Protein AF-A0A2V2RSX1-F1 (afdb_monomer_lite)

Structure (mmCIF, N/CA/C/O backbone):
data_AF-A0A2V2RSX1-F1
#
_entry.id   AF-A0A2V2RSX1-F1
#
loop_
_atom_site.group_PDB
_atom_site.id
_atom_site.type_symbol
_atom_site.label_atom_id
_atom_site.label_alt_id
_atom_site.label_comp_id
_atom_site.label_asym_id
_atom_site.label_entity_id
_atom_site.label_seq_id
_atom_site.pdbx_PDB_ins_code
_atom_site.Cartn_x
_atom_site.Cartn_y
_atom_site.Cartn_z
_atom_site.occupancy
_atom_site.B_iso_or_equiv
_atom_site.auth_seq_id
_atom_site.auth_comp_id
_atom_site.auth_asym_id
_atom_site.auth_atom_id
_atom_site.pdbx_PDB_model_num
ATOM 1 N N . MET A 1 1 ? 53.951 -13.373 -76.463 1.00 41.22 1 MET A N 1
ATOM 2 C CA . MET A 1 1 ? 54.857 -12.908 -75.389 1.00 41.22 1 MET A CA 1
ATOM 3 C C . MET A 1 1 ? 54.014 -12.102 -74.398 1.00 41.22 1 MET A C 1
ATOM 5 O O . MET A 1 1 ? 53.296 -11.233 -74.862 1.00 41.22 1 MET A O 1
ATOM 9 N N . LYS A 1 2 ? 54.014 -12.523 -73.118 1.00 48.16 2 LYS A N 1
ATOM 10 C CA . LYS A 1 2 ? 53.505 -11.932 -71.845 1.00 48.16 2 LYS A CA 1
ATOM 11 C C . LYS A 1 2 ? 52.847 -10.533 -71.882 1.00 48.16 2 LYS A C 1
ATOM 13 O O . LYS A 1 2 ? 53.402 -9.653 -72.515 1.00 48.16 2 LYS A O 1
ATOM 18 N N . THR A 1 3 ? 51.800 -10.159 -71.137 1.00 53.75 3 THR A N 1
ATOM 19 C CA . THR A 1 3 ? 50.821 -10.750 -70.185 1.00 53.75 3 THR A CA 1
ATOM 20 C C . THR A 1 3 ? 49.794 -9.631 -69.906 1.00 53.75 3 THR A C 1
ATOM 22 O O . THR A 1 3 ? 50.197 -8.467 -69.866 1.00 53.75 3 THR A O 1
ATOM 25 N N . PRO A 1 4 ? 48.508 -9.927 -69.649 1.00 60.44 4 PRO A N 1
ATOM 26 C CA . PRO A 1 4 ? 47.555 -8.933 -69.163 1.00 60.44 4 PRO A CA 1
ATOM 27 C C . PRO A 1 4 ? 47.725 -8.736 -67.646 1.00 60.44 4 PRO A C 1
ATOM 29 O O . PRO A 1 4 ? 47.435 -9.634 -66.863 1.00 60.44 4 PRO A O 1
ATOM 32 N N . THR A 1 5 ? 48.184 -7.563 -67.212 1.00 58.47 5 THR A N 1
ATOM 33 C CA . THR A 1 5 ? 48.229 -7.183 -65.785 1.00 58.47 5 THR A CA 1
ATOM 34 C C . THR A 1 5 ? 47.749 -5.749 -65.617 1.00 58.47 5 THR A C 1
ATOM 36 O O . THR A 1 5 ? 48.528 -4.831 -65.381 1.00 58.47 5 THR A O 1
ATOM 39 N N . GLN A 1 6 ? 46.438 -5.550 -65.744 1.00 56.94 6 GLN A N 1
ATOM 40 C CA . GLN A 1 6 ? 45.794 -4.310 -65.312 1.00 56.94 6 GLN A CA 1
ATOM 41 C C . GLN A 1 6 ? 44.458 -4.584 -64.608 1.00 56.94 6 GLN A C 1
ATOM 43 O O . GLN A 1 6 ? 43.450 -3.940 -64.853 1.00 56.94 6 GLN A O 1
ATOM 48 N N . THR A 1 7 ? 44.439 -5.567 -63.713 1.00 57.03 7 THR A N 1
ATOM 49 C CA . THR A 1 7 ? 43.233 -5.979 -62.971 1.00 57.03 7 THR A CA 1
ATOM 50 C C . THR A 1 7 ? 43.554 -6.257 -61.502 1.00 57.03 7 THR A C 1
ATOM 52 O O . THR A 1 7 ? 43.077 -7.216 -60.911 1.00 57.03 7 THR A O 1
ATOM 55 N N . TYR A 1 8 ? 44.407 -5.427 -60.898 1.00 56.12 8 TYR A N 1
ATOM 56 C CA . TYR A 1 8 ? 44.768 -5.539 -59.475 1.00 56.12 8 TYR A CA 1
ATOM 57 C C . TYR A 1 8 ? 44.201 -4.392 -58.621 1.00 56.12 8 TYR A C 1
ATOM 59 O O . TYR A 1 8 ? 43.938 -4.568 -57.437 1.00 56.12 8 TYR A O 1
ATOM 67 N N . LYS A 1 9 ? 43.945 -3.215 -59.212 1.00 54.59 9 LYS A N 1
ATOM 68 C CA . LYS A 1 9 ? 43.485 -2.036 -58.457 1.00 54.59 9 LYS A CA 1
ATOM 69 C C . LYS A 1 9 ? 41.960 -1.965 -58.260 1.00 54.59 9 LYS A C 1
ATOM 71 O O . LYS A 1 9 ? 41.525 -1.287 -57.339 1.00 54.59 9 LYS A O 1
ATOM 76 N N . SER A 1 10 ? 41.152 -2.657 -59.073 1.00 58.00 10 SER A N 1
ATOM 77 C CA . SER A 1 10 ? 39.677 -2.582 -59.004 1.00 58.00 10 SER A CA 1
ATOM 78 C C . SER A 1 10 ? 39.012 -3.691 -58.180 1.00 58.00 10 SER A C 1
ATOM 80 O O . SER A 1 10 ? 37.870 -3.532 -57.763 1.00 58.00 10 SER A O 1
ATOM 82 N N . THR A 1 11 ? 39.713 -4.789 -57.891 1.00 61.22 11 THR A N 1
ATOM 83 C CA . THR A 1 11 ? 39.154 -5.973 -57.206 1.00 61.22 11 THR A CA 1
ATOM 84 C C . THR A 1 11 ? 39.224 -5.889 -55.678 1.00 61.22 11 THR A C 1
ATOM 86 O O . THR A 1 11 ? 38.532 -6.630 -54.990 1.00 61.22 11 THR A O 1
ATOM 89 N N . ILE A 1 12 ? 40.035 -4.970 -55.141 1.00 62.03 12 ILE A N 1
ATOM 90 C CA . ILE A 1 12 ? 40.235 -4.755 -53.692 1.00 62.03 12 ILE A CA 1
ATOM 91 C C . ILE A 1 12 ? 39.183 -3.794 -53.110 1.00 62.03 12 ILE A C 1
ATOM 93 O O . ILE A 1 12 ? 38.859 -3.844 -51.927 1.00 62.03 12 ILE A O 1
ATOM 97 N N . VAL A 1 13 ? 38.606 -2.936 -53.950 1.00 68.75 13 VAL A N 1
ATOM 98 C CA . VAL A 1 13 ? 37.577 -1.962 -53.562 1.00 68.75 13 VAL A CA 1
ATOM 99 C C . VAL A 1 13 ? 36.262 -2.621 -53.097 1.00 68.75 13 VAL A C 1
ATOM 101 O O . VAL A 1 13 ? 35.771 -2.236 -52.035 1.00 68.75 13 VAL A O 1
ATOM 104 N N . PRO A 1 14 ? 35.690 -3.628 -53.796 1.00 73.25 14 PRO A N 1
ATOM 105 C CA . PRO A 1 14 ? 34.434 -4.244 -53.364 1.00 73.25 14 PRO A CA 1
ATOM 106 C C . PRO A 1 14 ? 34.464 -4.891 -51.964 1.00 73.25 14 PRO A C 1
ATOM 108 O O . PRO A 1 14 ? 33.537 -4.622 -51.198 1.00 73.25 14 PRO A O 1
ATOM 111 N N . PRO A 1 15 ? 35.483 -5.678 -51.547 1.00 77.88 15 PRO A N 1
ATOM 112 C CA . PRO A 1 15 ? 35.485 -6.264 -50.205 1.00 77.88 15 PRO A CA 1
ATOM 113 C C . PRO A 1 15 ? 35.618 -5.217 -49.089 1.00 77.88 15 PRO A C 1
ATOM 115 O O . PRO A 1 15 ? 35.061 -5.422 -48.015 1.00 77.88 15 PRO A O 1
ATOM 118 N N . LEU A 1 16 ? 36.285 -4.081 -49.333 1.00 78.69 16 LEU A N 1
ATOM 119 C CA . LEU A 1 16 ? 36.396 -2.995 -48.350 1.00 78.69 16 LEU A CA 1
ATOM 120 C C . LEU A 1 16 ? 35.069 -2.258 -48.145 1.00 78.69 16 LEU A C 1
ATOM 122 O O . LEU A 1 16 ? 34.702 -1.959 -47.010 1.00 78.69 16 LEU A O 1
ATOM 126 N N . ILE A 1 17 ? 34.324 -2.015 -49.227 1.00 82.56 17 ILE A N 1
ATOM 127 C CA . ILE A 1 17 ? 32.980 -1.429 -49.147 1.00 82.56 17 ILE A CA 1
ATOM 128 C C . ILE A 1 17 ? 32.039 -2.388 -48.408 1.00 82.56 17 ILE A C 1
ATOM 130 O O . ILE A 1 17 ? 31.335 -1.968 -47.492 1.00 82.56 17 ILE A O 1
ATOM 134 N N . CYS A 1 18 ? 32.076 -3.683 -48.738 1.00 83.81 18 CYS A N 1
ATOM 135 C CA . CYS A 1 18 ? 31.284 -4.694 -48.038 1.00 83.81 18 CYS A CA 1
ATOM 136 C C . CYS A 1 18 ? 31.637 -4.784 -46.549 1.00 83.81 18 CYS A C 1
ATOM 138 O O . CYS A 1 18 ? 30.728 -4.835 -45.728 1.00 83.81 18 CYS A O 1
ATOM 140 N N . ALA A 1 19 ? 32.923 -4.755 -46.184 1.00 87.25 19 ALA A N 1
ATOM 141 C CA . ALA A 1 19 ? 33.353 -4.776 -44.786 1.00 87.25 19 ALA A CA 1
ATOM 142 C C . ALA A 1 19 ? 32.894 -3.525 -44.019 1.00 87.25 19 ALA A C 1
ATOM 144 O O . ALA A 1 19 ? 32.442 -3.637 -42.882 1.00 87.25 19 ALA A O 1
ATOM 145 N N . GLY A 1 20 ? 32.942 -2.348 -44.652 1.00 88.69 20 GLY A N 1
ATOM 146 C CA . GLY A 1 20 ? 32.426 -1.105 -44.076 1.00 88.69 20 GLY A CA 1
ATOM 147 C C . GLY A 1 20 ? 30.915 -1.145 -43.849 1.00 88.69 20 GLY A C 1
ATOM 148 O O . GLY A 1 20 ? 30.451 -0.790 -42.769 1.00 88.69 20 GLY A O 1
ATOM 149 N N . ILE A 1 21 ? 30.148 -1.645 -44.824 1.00 90.56 21 ILE A N 1
ATOM 150 C CA . ILE A 1 21 ? 28.692 -1.816 -44.694 1.00 90.56 21 ILE A CA 1
ATOM 151 C C . ILE A 1 21 ? 28.364 -2.852 -43.618 1.00 90.56 21 ILE A C 1
ATOM 153 O O . ILE A 1 21 ? 27.456 -2.622 -42.830 1.00 90.56 21 ILE A O 1
ATOM 157 N N . PHE A 1 22 ? 29.107 -3.959 -43.530 1.00 91.50 22 PHE A N 1
ATOM 158 C CA . PHE A 1 22 ? 28.906 -4.970 -42.489 1.00 91.50 22 PHE A CA 1
ATOM 159 C C . PHE A 1 22 ? 29.220 -4.434 -41.092 1.00 91.50 22 PHE A C 1
ATOM 161 O O . PHE A 1 22 ? 28.463 -4.684 -40.159 1.00 91.50 22 PHE A O 1
ATOM 168 N N . ALA A 1 23 ? 30.302 -3.668 -40.944 1.00 90.38 23 ALA A N 1
ATOM 169 C CA . ALA A 1 23 ? 30.651 -3.030 -39.681 1.00 90.38 23 ALA A CA 1
ATOM 170 C C . ALA A 1 23 ? 29.606 -1.983 -39.279 1.00 90.38 23 ALA A C 1
ATOM 172 O O . ALA A 1 23 ? 29.200 -1.939 -38.122 1.00 90.38 23 ALA A O 1
ATOM 173 N N . LEU A 1 24 ? 29.114 -1.191 -40.236 1.00 91.06 24 LEU A N 1
ATOM 174 C CA . LEU A 1 24 ? 28.077 -0.191 -39.997 1.00 91.06 24 LEU A CA 1
ATOM 175 C C . LEU A 1 24 ? 26.734 -0.851 -39.684 1.00 91.06 24 LEU A C 1
ATOM 177 O O . LEU A 1 24 ? 26.082 -0.448 -38.734 1.00 91.06 24 LEU A O 1
ATOM 181 N N . ALA A 1 25 ? 26.352 -1.907 -40.402 1.00 89.62 25 ALA A N 1
ATOM 182 C CA . ALA A 1 25 ? 25.142 -2.678 -40.134 1.00 89.62 25 ALA A CA 1
ATOM 183 C C . ALA A 1 25 ? 25.215 -3.396 -38.781 1.00 89.62 25 ALA A C 1
ATOM 185 O O . ALA A 1 25 ? 24.238 -3.388 -38.043 1.00 89.62 25 ALA A O 1
ATOM 186 N N . SER A 1 26 ? 26.368 -3.965 -38.416 1.00 84.38 26 SER A N 1
ATOM 187 C CA . SER A 1 26 ? 26.578 -4.587 -37.106 1.00 84.38 26 SER A CA 1
ATOM 188 C C . SER A 1 26 ? 26.578 -3.552 -35.980 1.00 84.38 26 SER A C 1
ATOM 190 O O . SER A 1 26 ? 26.010 -3.813 -34.925 1.00 84.38 26 SER A O 1
ATOM 192 N N . TRP A 1 27 ? 27.182 -2.379 -36.192 1.00 87.00 27 TRP A N 1
ATOM 193 C CA . TRP A 1 27 ? 27.151 -1.272 -35.235 1.00 87.00 27 TRP A CA 1
ATOM 194 C C . TRP A 1 27 ? 25.739 -0.697 -35.093 1.00 87.00 27 TRP A C 1
ATOM 196 O O . TRP A 1 27 ? 25.299 -0.432 -33.981 1.00 87.00 27 TRP A O 1
ATOM 206 N N . LEU A 1 28 ? 24.998 -0.589 -36.197 1.00 85.69 28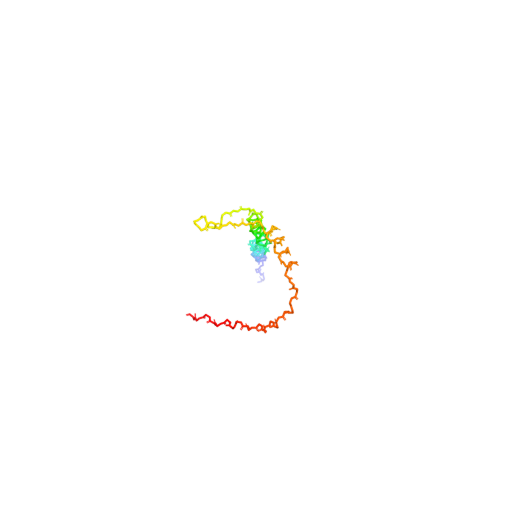 LEU A N 1
ATOM 207 C CA . LEU A 1 28 ? 23.606 -0.153 -36.226 1.00 85.69 28 LEU A CA 1
ATOM 208 C C . LEU A 1 28 ? 22.710 -1.169 -35.504 1.00 85.69 28 LEU A C 1
ATOM 210 O O . LEU A 1 28 ? 21.979 -0.791 -34.603 1.00 85.69 28 LEU A O 1
ATOM 214 N N . LEU A 1 29 ? 22.819 -2.465 -35.804 1.00 82.69 29 LEU A N 1
ATOM 215 C CA . LEU A 1 29 ? 22.074 -3.522 -35.107 1.00 82.69 29 LEU A CA 1
ATOM 216 C C . LEU A 1 29 ? 22.402 -3.574 -33.609 1.00 82.69 29 LEU A C 1
ATOM 218 O O . LEU A 1 29 ? 21.505 -3.795 -32.797 1.00 82.69 29 LEU A O 1
ATOM 222 N N . PHE A 1 30 ? 23.660 -3.331 -33.232 1.00 76.69 30 PHE A N 1
ATOM 223 C CA . PHE A 1 30 ? 24.062 -3.220 -31.832 1.00 76.69 30 PHE A CA 1
ATOM 224 C C . PHE A 1 30 ? 23.490 -1.959 -31.169 1.00 76.69 30 PHE A C 1
ATOM 226 O O . PHE A 1 30 ? 22.999 -2.035 -30.051 1.00 76.69 30 PHE A O 1
ATOM 233 N N . ALA A 1 31 ? 23.473 -0.822 -31.870 1.00 73.50 31 ALA A N 1
ATOM 234 C CA . ALA A 1 31 ? 22.871 0.419 -31.386 1.00 73.50 31 ALA A CA 1
ATOM 235 C C . ALA A 1 31 ? 21.334 0.351 -31.283 1.00 73.50 31 ALA A C 1
ATOM 237 O O . ALA A 1 31 ? 20.759 1.040 -30.448 1.00 73.50 31 ALA A O 1
ATOM 238 N N . LEU A 1 32 ? 20.669 -0.474 -32.102 1.00 71.75 32 LEU A N 1
ATOM 239 C CA . LEU A 1 32 ? 19.227 -0.746 -32.009 1.00 71.75 32 LEU A CA 1
ATOM 240 C C . LEU A 1 32 ? 18.877 -1.855 -30.999 1.00 71.75 32 LEU A C 1
ATOM 242 O O . LEU A 1 32 ? 17.705 -2.031 -30.673 1.00 71.75 32 LEU A O 1
ATOM 246 N N . THR A 1 33 ? 19.859 -2.619 -30.513 1.00 68.81 33 THR A N 1
ATOM 247 C CA . THR A 1 33 ? 19.647 -3.623 -29.466 1.00 68.81 33 THR A CA 1
ATOM 248 C C . THR A 1 33 ? 19.778 -2.935 -28.115 1.00 68.81 33 THR A C 1
ATOM 250 O O . THR A 1 33 ? 20.879 -2.779 -27.591 1.00 68.81 33 THR A O 1
ATOM 253 N N . ASP A 1 34 ? 18.647 -2.509 -27.554 1.00 63.97 34 ASP A N 1
ATOM 254 C CA . ASP A 1 34 ? 18.611 -1.884 -26.234 1.00 63.97 34 ASP A CA 1
ATOM 255 C C . ASP A 1 34 ? 19.289 -2.793 -25.188 1.00 63.97 34 ASP A C 1
ATOM 257 O O . ASP A 1 34 ? 18.863 -3.941 -24.990 1.00 63.97 34 ASP A O 1
ATOM 261 N N . PRO A 1 35 ? 20.337 -2.323 -24.487 1.00 63.19 35 PRO A N 1
ATOM 262 C CA . PRO A 1 35 ? 20.995 -3.104 -23.454 1.00 63.19 35 PRO A CA 1
ATOM 263 C C . PRO A 1 35 ? 20.038 -3.243 -22.275 1.00 63.19 35 PRO A C 1
ATOM 265 O O . PRO A 1 35 ? 19.974 -2.339 -21.455 1.00 63.19 35 PRO A O 1
ATOM 268 N N . LYS A 1 36 ? 19.268 -4.345 -22.232 1.00 61.47 36 LYS A N 1
ATOM 269 C CA . LYS A 1 36 ? 18.415 -4.835 -21.126 1.00 61.47 36 LYS A CA 1
ATOM 270 C C . LYS A 1 36 ? 18.146 -3.750 -20.074 1.00 61.47 36 LYS A C 1
ATOM 272 O O . LYS A 1 36 ? 18.660 -3.805 -18.962 1.00 61.47 36 LYS A O 1
ATOM 277 N N . THR A 1 37 ? 17.423 -2.710 -20.477 1.00 62.47 37 THR A N 1
ATOM 278 C CA . THR A 1 37 ? 17.443 -1.434 -19.764 1.00 62.47 37 THR A CA 1
ATOM 279 C C . THR A 1 37 ? 16.790 -1.592 -18.394 1.00 62.47 37 THR A C 1
ATOM 281 O O . THR A 1 37 ? 15.631 -2.005 -18.294 1.00 62.47 37 THR A O 1
ATOM 284 N N . ASP A 1 38 ? 17.499 -1.201 -17.333 1.00 66.81 38 ASP A N 1
ATOM 285 C CA . ASP A 1 38 ? 17.014 -1.195 -15.942 1.00 66.81 38 ASP A CA 1
ATOM 286 C C . ASP A 1 38 ? 15.741 -0.349 -15.734 1.00 66.81 38 ASP A C 1
ATOM 288 O O . ASP A 1 38 ? 15.106 -0.398 -14.681 1.00 66.81 38 ASP A O 1
ATOM 292 N N . THR A 1 39 ? 15.302 0.386 -16.754 1.00 74.12 39 THR A N 1
ATOM 293 C CA . THR A 1 39 ? 14.050 1.151 -16.805 1.00 74.12 39 THR A CA 1
ATOM 294 C C . THR A 1 39 ? 12.826 0.312 -16.435 1.00 74.12 39 THR A C 1
ATOM 296 O O . THR A 1 39 ? 11.971 0.779 -15.681 1.00 74.12 39 THR A O 1
ATOM 299 N N . ALA A 1 40 ? 12.759 -0.953 -16.862 1.00 80.75 40 ALA A N 1
ATOM 300 C CA . ALA A 1 40 ? 11.664 -1.849 -16.491 1.00 80.75 40 ALA A CA 1
ATOM 301 C C . ALA A 1 40 ? 11.695 -2.213 -14.995 1.00 80.75 40 ALA A C 1
ATOM 303 O O . ALA A 1 40 ? 10.647 -2.330 -14.356 1.00 80.75 40 ALA A O 1
ATOM 304 N N . ALA A 1 41 ? 12.886 -2.369 -14.407 1.00 83.81 41 ALA A N 1
ATOM 305 C CA . ALA A 1 41 ? 13.037 -2.587 -12.970 1.00 83.81 41 ALA A CA 1
ATOM 306 C C . ALA A 1 41 ? 12.656 -1.333 -12.175 1.00 83.81 41 ALA A C 1
ATOM 308 O O . ALA A 1 41 ? 11.877 -1.424 -11.224 1.00 83.81 41 ALA A O 1
ATOM 309 N N . LEU A 1 42 ? 13.104 -0.158 -12.620 1.00 86.44 42 LEU A N 1
ATOM 310 C CA . LEU A 1 42 ? 12.747 1.127 -12.022 1.00 86.44 42 LEU A CA 1
ATOM 311 C C . LEU A 1 42 ? 11.234 1.383 -12.068 1.00 86.44 42 LEU A C 1
ATOM 313 O O . LEU A 1 42 ? 10.655 1.831 -11.076 1.00 86.44 42 LEU A O 1
ATOM 317 N N . TYR A 1 43 ? 10.569 1.051 -13.176 1.00 87.19 43 TYR A N 1
ATOM 318 C CA . TYR A 1 43 ? 9.118 1.183 -13.303 1.00 87.19 43 TYR A CA 1
ATOM 319 C C . TYR A 1 43 ? 8.362 0.297 -12.301 1.00 87.19 43 TYR A C 1
ATOM 321 O O . TYR A 1 43 ? 7.454 0.771 -11.610 1.00 87.19 43 TYR A O 1
ATOM 329 N N . ARG A 1 44 ? 8.768 -0.974 -12.147 1.00 90.00 44 ARG A N 1
ATOM 330 C CA . ARG A 1 44 ? 8.167 -1.890 -11.159 1.00 90.00 44 ARG A CA 1
ATOM 331 C C . ARG A 1 44 ? 8.332 -1.366 -9.737 1.00 90.00 44 ARG A C 1
ATOM 333 O O . ARG A 1 44 ? 7.363 -1.329 -8.985 1.00 90.00 44 ARG A O 1
ATOM 340 N N . LEU A 1 45 ? 9.535 -0.916 -9.378 1.00 91.75 45 LEU A N 1
ATOM 341 C CA . LEU A 1 45 ? 9.812 -0.384 -8.042 1.00 91.75 45 LEU A CA 1
ATOM 342 C C . LEU A 1 45 ? 8.967 0.856 -7.733 1.00 91.75 45 LEU A C 1
ATOM 344 O O . LEU A 1 45 ? 8.405 0.956 -6.643 1.00 91.75 45 LEU A O 1
ATOM 348 N N . ASN A 1 46 ? 8.833 1.779 -8.686 1.00 92.75 46 ASN A N 1
ATOM 349 C CA . ASN A 1 46 ? 7.986 2.960 -8.512 1.00 92.75 46 ASN A CA 1
ATOM 350 C C . ASN A 1 46 ? 6.502 2.599 -8.391 1.00 92.75 46 ASN A C 1
ATOM 352 O O . ASN A 1 46 ? 5.811 3.130 -7.522 1.00 92.75 46 ASN A O 1
ATOM 356 N N . THR A 1 47 ? 6.027 1.644 -9.191 1.00 93.44 47 THR A N 1
ATOM 357 C CA . THR A 1 47 ? 4.645 1.150 -9.108 1.00 93.44 47 THR A CA 1
ATOM 358 C C . THR A 1 47 ? 4.364 0.534 -7.736 1.00 93.44 47 THR A C 1
ATOM 360 O O . THR A 1 47 ? 3.369 0.875 -7.099 1.00 93.44 47 THR A O 1
ATOM 363 N N . LEU A 1 48 ? 5.275 -0.300 -7.224 1.00 95.50 48 LEU A N 1
ATOM 364 C CA . LEU A 1 48 ? 5.156 -0.889 -5.888 1.00 95.50 48 LEU A CA 1
ATOM 365 C C . LEU A 1 48 ? 5.148 0.173 -4.783 1.00 95.50 48 LEU A C 1
ATOM 367 O O . LEU A 1 48 ? 4.355 0.071 -3.848 1.00 95.50 48 LEU A O 1
ATOM 371 N N . LYS A 1 49 ? 5.996 1.204 -4.883 1.00 95.88 49 LYS A N 1
ATOM 372 C CA . LYS A 1 49 ? 6.003 2.323 -3.927 1.00 95.88 49 LYS A CA 1
ATOM 373 C C . LYS A 1 49 ? 4.668 3.064 -3.920 1.00 95.88 49 LYS A C 1
ATOM 375 O O . LYS A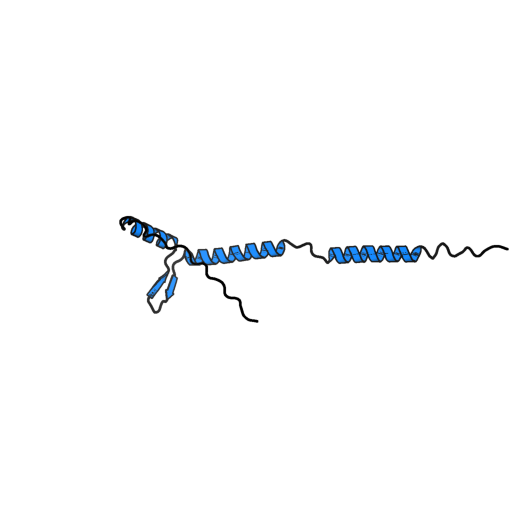 1 49 ? 4.124 3.306 -2.847 1.00 95.88 49 LYS A O 1
ATOM 380 N N . LEU A 1 50 ? 4.121 3.371 -5.096 1.00 95.56 50 LEU A N 1
ATOM 381 C CA . LEU A 1 50 ? 2.825 4.040 -5.228 1.00 95.56 50 LEU A CA 1
ATOM 382 C C . LEU A 1 50 ? 1.677 3.216 -4.642 1.00 95.56 50 LEU A C 1
ATOM 384 O O . LEU A 1 50 ? 0.821 3.772 -3.957 1.00 95.56 50 LEU A O 1
ATOM 388 N N . LEU A 1 51 ? 1.654 1.905 -4.894 1.00 95.12 51 LEU A N 1
ATOM 389 C CA . LEU A 1 51 ? 0.643 1.014 -4.322 1.00 95.12 51 LEU A CA 1
ATOM 390 C C . LEU A 1 51 ? 0.745 0.976 -2.794 1.00 95.12 51 LEU A C 1
ATOM 392 O O . LEU A 1 51 ? -0.245 1.224 -2.115 1.00 95.12 51 LEU A O 1
ATOM 396 N N . ARG A 1 52 ? 1.955 0.796 -2.251 1.00 93.88 52 ARG A N 1
ATOM 397 C CA . ARG A 1 52 ? 2.183 0.805 -0.798 1.00 93.88 52 ARG A CA 1
ATOM 398 C C . ARG A 1 52 ? 1.803 2.127 -0.139 1.00 93.88 52 ARG A C 1
ATOM 400 O O . ARG A 1 52 ? 1.309 2.121 0.982 1.00 93.88 52 ARG A O 1
ATOM 407 N N . GLU A 1 53 ? 2.046 3.255 -0.800 1.00 94.19 53 GLU A N 1
ATOM 408 C CA . GLU A 1 53 ? 1.651 4.572 -0.294 1.00 94.19 53 GLU A CA 1
ATOM 409 C C . GLU A 1 53 ? 0.125 4.702 -0.223 1.00 94.19 53 GLU A C 1
ATOM 411 O O . GLU A 1 53 ? -0.412 5.080 0.816 1.00 94.19 53 GLU A O 1
ATOM 416 N N . LYS A 1 54 ? -0.588 4.314 -1.288 1.00 91.56 54 LYS A N 1
ATOM 417 C CA . LYS A 1 54 ? -2.060 4.303 -1.308 1.00 91.56 54 LYS A CA 1
ATOM 418 C C . LYS A 1 54 ? -2.638 3.383 -0.233 1.00 91.56 54 LYS A C 1
ATOM 420 O O . LYS A 1 54 ? -3.590 3.762 0.451 1.00 91.56 54 LYS A O 1
ATOM 425 N N . ASP A 1 55 ? -2.049 2.203 -0.067 1.00 91.06 55 ASP A N 1
ATOM 426 C CA . ASP A 1 55 ? -2.468 1.245 0.953 1.00 91.06 55 ASP A CA 1
ATOM 427 C C . ASP A 1 55 ? -2.231 1.798 2.355 1.00 91.06 55 ASP A C 1
ATOM 429 O O . ASP A 1 55 ? -3.136 1.730 3.185 1.00 91.06 55 ASP A O 1
ATOM 433 N N . ARG A 1 56 ? -1.073 2.419 2.615 1.00 90.38 56 ARG A N 1
ATOM 434 C CA . ARG A 1 56 ? -0.777 3.058 3.905 1.00 90.38 56 ARG A CA 1
ATOM 435 C C . ARG A 1 56 ? -1.770 4.173 4.216 1.00 90.38 56 ARG A C 1
ATOM 437 O O . ARG A 1 56 ? -2.363 4.166 5.288 1.00 90.38 56 ARG A O 1
ATOM 444 N N . GLN A 1 57 ? -2.027 5.074 3.268 1.00 89.12 57 GLN A N 1
ATOM 445 C CA . GLN A 1 57 ? -2.991 6.164 3.455 1.00 89.12 57 GLN A CA 1
ATOM 446 C C . GLN A 1 57 ? -4.389 5.643 3.788 1.00 89.12 57 GLN A C 1
ATOM 448 O O . GLN A 1 57 ? -5.082 6.209 4.636 1.00 89.12 57 GLN A O 1
ATOM 453 N N . ARG A 1 58 ? -4.808 4.538 3.161 1.00 88.12 58 ARG A N 1
ATOM 454 C CA . ARG A 1 58 ? -6.057 3.865 3.515 1.00 88.12 58 ARG A CA 1
ATOM 455 C C . ARG A 1 58 ? -5.942 3.241 4.915 1.00 88.12 58 ARG A C 1
ATOM 457 O O . ARG A 1 58 ? -6.750 3.543 5.778 1.00 88.12 58 ARG A O 1
ATOM 464 N N . LEU A 1 59 ? -4.934 2.434 5.207 1.00 91.12 59 LEU A N 1
ATOM 465 C CA . LEU A 1 59 ? -4.794 1.750 6.500 1.00 91.12 59 LEU A CA 1
ATOM 466 C C . LEU A 1 59 ? -4.645 2.698 7.701 1.00 91.12 59 LEU A C 1
ATOM 468 O O . LEU A 1 59 ? -5.034 2.328 8.803 1.00 91.12 59 LEU A O 1
ATOM 472 N N . GLU A 1 60 ? -4.122 3.908 7.513 1.00 93.50 60 GLU A N 1
ATOM 473 C CA . GLU A 1 60 ? -3.869 4.874 8.593 1.00 93.50 60 GLU A CA 1
ATOM 474 C C . GLU A 1 60 ? -4.999 5.888 8.816 1.00 93.50 60 GLU A C 1
ATOM 476 O O . GLU A 1 60 ? -4.970 6.641 9.788 1.00 93.50 60 GLU A O 1
ATOM 481 N N . SER A 1 61 ? -6.015 5.907 7.955 1.00 91.69 61 SER A N 1
ATOM 482 C CA . SER A 1 61 ? -7.135 6.847 8.067 1.00 91.69 61 SER A CA 1
ATOM 483 C C . SER A 1 61 ? -8.442 6.154 8.436 1.00 91.69 61 SER A C 1
ATOM 485 O O . SER A 1 61 ? -8.664 4.982 8.121 1.00 91.69 61 SER A O 1
ATOM 487 N N . TYR A 1 62 ? -9.329 6.902 9.090 1.00 94.12 62 TYR A N 1
ATOM 488 C CA . TYR A 1 62 ? -10.705 6.478 9.332 1.00 94.12 62 TYR A CA 1
ATOM 489 C C . TYR A 1 62 ? -11.515 6.497 8.035 1.00 94.12 62 TYR A C 1
ATOM 491 O O . TYR A 1 62 ? -11.266 7.295 7.129 1.00 94.12 62 TYR A O 1
ATOM 499 N N . GLY A 1 63 ? -12.526 5.639 7.949 1.00 91.56 63 GLY A N 1
ATOM 500 C CA . GLY A 1 63 ? -13.457 5.666 6.828 1.00 91.56 63 GLY A CA 1
ATOM 501 C C . GLY A 1 63 ? -14.617 4.704 6.999 1.00 91.56 63 GLY A C 1
ATOM 502 O O . GLY A 1 63 ? -14.593 3.830 7.855 1.00 91.56 63 GLY A O 1
ATOM 503 N N . TRP A 1 64 ? -15.638 4.843 6.164 1.00 92.00 64 TRP A N 1
ATOM 504 C CA . TRP A 1 64 ? -16.738 3.883 6.114 1.00 92.00 64 TRP A CA 1
ATOM 505 C C . TRP A 1 64 ? -16.329 2.654 5.299 1.00 92.00 64 TRP A C 1
ATOM 507 O O . TRP A 1 64 ? -15.766 2.799 4.214 1.00 92.00 64 TRP A O 1
ATOM 517 N N . VAL A 1 65 ? -16.610 1.457 5.819 1.00 90.25 65 VAL A N 1
ATOM 518 C CA . VAL A 1 65 ? -16.507 0.198 5.060 1.00 90.25 65 VAL A CA 1
ATOM 519 C C . VAL A 1 65 ? -17.854 -0.113 4.419 1.00 90.25 65 VAL A C 1
ATOM 521 O O . VAL A 1 65 ? -17.928 -0.330 3.215 1.00 90.25 65 VAL A O 1
ATOM 524 N N . ASP A 1 66 ? -18.926 -0.065 5.214 1.00 92.75 66 ASP A N 1
ATOM 525 C CA . ASP A 1 66 ? -20.303 -0.236 4.754 1.00 92.75 66 ASP A CA 1
ATOM 526 C C . ASP A 1 66 ? -21.212 0.691 5.562 1.00 92.75 66 ASP A C 1
ATOM 528 O O . ASP A 1 66 ? -21.522 0.439 6.728 1.00 92.75 66 ASP A O 1
ATOM 532 N N . ARG A 1 67 ? -21.632 1.797 4.943 1.00 89.12 67 ARG A N 1
ATOM 533 C CA . ARG A 1 67 ? -22.447 2.813 5.618 1.00 89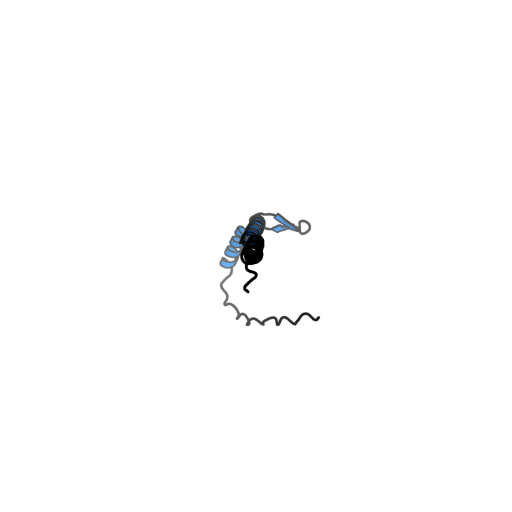.12 67 ARG A CA 1
ATOM 534 C C . ARG A 1 67 ? -23.859 2.320 5.920 1.00 89.12 67 ARG A C 1
ATOM 536 O O . ARG A 1 67 ? -24.433 2.745 6.914 1.00 89.12 67 ARG A O 1
ATOM 543 N N . SER A 1 68 ? -24.396 1.421 5.095 1.00 92.06 68 SER A N 1
ATOM 544 C CA . SER A 1 68 ? -25.745 0.878 5.282 1.00 92.06 68 SER A CA 1
ATOM 545 C C . SER A 1 68 ? -25.832 -0.002 6.529 1.00 92.06 68 SER A C 1
ATOM 547 O O . SER A 1 68 ? -26.824 0.039 7.250 1.00 92.06 68 SER A O 1
ATOM 549 N N . LYS A 1 69 ? -24.751 -0.732 6.825 1.00 92.12 69 LYS A N 1
ATOM 550 C CA . LYS A 1 69 ? -24.620 -1.591 8.010 1.00 92.12 69 LYS A CA 1
ATOM 551 C C . LYS A 1 69 ? -23.958 -0.894 9.201 1.00 92.12 69 LYS A C 1
ATOM 553 O O . LYS A 1 69 ? -23.801 -1.506 10.252 1.00 92.12 69 LYS A O 1
ATOM 558 N N . GLY A 1 70 ? -23.536 0.361 9.039 1.00 91.75 70 GLY A N 1
ATOM 559 C CA . GLY A 1 70 ? -22.856 1.130 10.081 1.00 91.75 70 GLY A CA 1
ATOM 560 C C . GLY A 1 70 ? -21.405 0.706 10.349 1.00 91.75 70 GLY A C 1
ATOM 561 O O . GLY A 1 70 ? -20.873 1.005 11.414 1.00 91.75 70 GLY A O 1
ATOM 562 N N . TR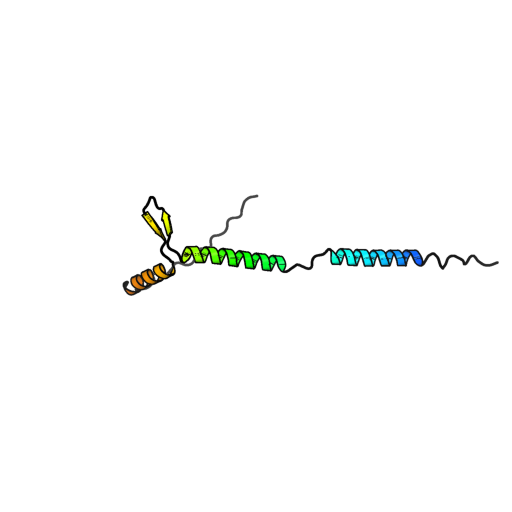P A 1 71 ? -20.743 0.010 9.421 1.00 94.00 71 TRP A N 1
ATOM 563 C CA . TRP A 1 71 ? -19.377 -0.479 9.618 1.00 94.00 71 TRP A CA 1
ATOM 564 C C . TRP A 1 71 ? -18.339 0.589 9.280 1.00 94.00 71 TRP A C 1
ATOM 566 O O . TRP A 1 71 ? -18.275 1.096 8.153 1.00 94.00 71 TRP A O 1
ATOM 576 N N . VAL A 1 72 ? -17.484 0.885 10.257 1.00 93.00 72 VAL A N 1
ATOM 577 C CA . VAL A 1 72 ? -16.415 1.884 10.168 1.00 93.00 72 VAL A CA 1
ATOM 578 C C . VAL A 1 72 ? -15.057 1.192 10.261 1.00 93.00 72 VAL A C 1
ATOM 580 O O . VAL A 1 72 ? -14.838 0.318 11.094 1.00 93.00 72 VAL A O 1
ATOM 583 N N . ARG A 1 73 ? -14.129 1.611 9.404 1.00 91.81 73 ARG A N 1
ATOM 584 C CA . ARG A 1 73 ? -12.703 1.300 9.481 1.00 91.81 73 ARG A CA 1
ATOM 585 C C . ARG A 1 73 ? -12.037 2.255 10.462 1.00 91.81 73 ARG A C 1
ATOM 587 O O . ARG A 1 73 ? -12.134 3.474 10.301 1.00 91.81 73 ARG A O 1
ATOM 594 N N . ILE A 1 74 ? -11.282 1.689 11.395 1.00 94.81 74 ILE A N 1
ATOM 595 C CA . ILE A 1 74 ? -10.327 2.417 12.232 1.00 94.81 74 ILE A CA 1
ATOM 596 C C . ILE A 1 74 ? -8.906 2.302 11.648 1.00 94.81 74 ILE A C 1
ATOM 598 O O . ILE A 1 74 ? -8.612 1.311 10.974 1.00 94.81 74 ILE A O 1
ATOM 602 N N . PRO A 1 75 ? -8.016 3.280 11.895 1.00 95.62 75 PRO A N 1
ATOM 603 C CA . PRO A 1 75 ? -6.605 3.181 11.563 1.00 95.62 75 PRO A CA 1
ATOM 604 C C . PRO A 1 75 ? -5.965 1.943 12.183 1.00 95.62 75 PRO A C 1
ATOM 606 O O . PRO A 1 75 ? -6.191 1.641 13.358 1.00 95.62 75 PRO A O 1
ATOM 609 N N . ILE A 1 76 ? -5.104 1.272 11.422 1.00 94.75 76 ILE A N 1
ATOM 610 C CA . ILE A 1 76 ? -4.444 0.037 11.853 1.00 94.75 76 ILE A CA 1
ATOM 611 C C . ILE A 1 76 ? -3.618 0.235 13.129 1.00 94.75 76 ILE A C 1
ATOM 613 O O . ILE A 1 76 ? -3.593 -0.638 13.988 1.00 94.75 76 ILE A O 1
ATOM 617 N N . SER A 1 77 ? -3.013 1.411 13.310 1.00 93.81 77 SER A N 1
ATOM 618 C CA . SER A 1 77 ? -2.263 1.754 14.522 1.00 93.81 77 SER A CA 1
ATOM 619 C C . SER A 1 77 ? -3.141 1.799 15.775 1.00 93.81 77 SER A C 1
ATOM 621 O O . SER A 1 77 ? -2.671 1.475 16.862 1.00 93.81 77 SER A O 1
ATOM 623 N N . GLN A 1 78 ? -4.413 2.176 15.638 1.00 94.44 78 GLN A N 1
ATOM 624 C CA . GLN A 1 78 ? -5.374 2.171 16.740 1.00 94.44 78 GLN A CA 1
ATOM 625 C C . GLN A 1 78 ? -5.946 0.774 16.962 1.00 94.44 78 GLN A C 1
ATOM 627 O O . GLN A 1 78 ? -6.048 0.344 18.106 1.00 94.44 78 GLN A O 1
ATOM 632 N N . ALA A 1 79 ? -6.236 0.035 15.886 1.00 94.94 79 ALA A N 1
ATOM 633 C CA . ALA A 1 79 ? -6.639 -1.367 15.981 1.00 94.94 79 ALA A CA 1
ATOM 634 C C . ALA A 1 79 ? -5.595 -2.198 16.741 1.00 94.94 79 ALA A C 1
ATOM 636 O O . ALA A 1 79 ? -5.941 -2.905 17.677 1.00 94.94 79 ALA A O 1
ATOM 637 N N . MET A 1 80 ? -4.313 -2.032 16.403 1.00 95.62 80 MET A N 1
ATOM 638 C CA . MET A 1 80 ? -3.194 -2.694 17.081 1.00 95.62 80 MET A CA 1
ATOM 639 C C . MET A 1 80 ? -3.174 -2.412 18.586 1.00 95.62 80 MET A C 1
ATOM 641 O O . MET A 1 80 ? -3.003 -3.335 19.372 1.00 95.62 80 MET A O 1
ATOM 645 N N . LYS A 1 81 ? -3.393 -1.158 19.002 1.00 95.38 81 LYS A N 1
ATOM 646 C CA . LYS A 1 81 ? -3.435 -0.786 20.426 1.00 95.38 81 LYS A CA 1
ATOM 647 C C . LYS A 1 81 ? -4.618 -1.413 21.156 1.00 95.38 81 LYS A C 1
ATOM 649 O O . LYS A 1 81 ? -4.475 -1.837 22.298 1.00 95.38 81 LYS A O 1
ATOM 654 N N . LEU A 1 82 ? -5.784 -1.451 20.514 1.00 94.56 82 LEU A N 1
ATOM 655 C CA . LEU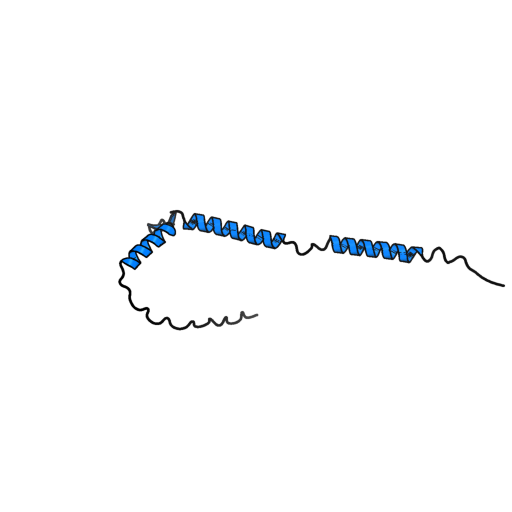 A 1 82 ? -6.979 -2.069 21.088 1.00 94.56 82 LEU A CA 1
ATOM 656 C C . LEU A 1 82 ? -6.801 -3.584 21.230 1.00 94.56 82 LEU A C 1
ATOM 658 O O . LEU A 1 82 ? -7.156 -4.145 22.264 1.00 94.56 82 LEU A O 1
ATOM 662 N N . GLU A 1 83 ? -6.204 -4.232 20.230 1.00 93.44 83 GLU A N 1
ATOM 663 C CA . GLU A 1 83 ? -5.875 -5.655 20.299 1.00 93.44 83 GLU A CA 1
ATOM 664 C C . GLU A 1 83 ? -4.807 -5.938 21.354 1.00 93.44 83 GLU A C 1
ATOM 666 O O . GLU A 1 83 ? -4.953 -6.880 22.122 1.00 93.44 83 GLU A O 1
ATOM 671 N N . GLU A 1 84 ? -3.780 -5.099 21.476 1.00 93.88 84 GLU A N 1
ATOM 672 C CA . GLU A 1 84 ? -2.794 -5.218 22.550 1.00 93.88 84 GLU A CA 1
ATOM 673 C C . GLU A 1 84 ? -3.467 -5.152 23.929 1.00 93.88 84 GLU A C 1
ATOM 675 O O . GLU A 1 84 ? -3.272 -6.041 24.755 1.00 93.88 84 GLU A O 1
ATOM 680 N N . GLN A 1 85 ? -4.323 -4.155 24.171 1.00 94.00 85 GLN A N 1
ATOM 681 C CA . GLN A 1 85 ? -5.077 -4.043 25.426 1.00 94.00 85 GLN A CA 1
ATOM 682 C C . GLN A 1 85 ? -5.952 -5.273 25.687 1.00 94.00 85 GLN A C 1
ATOM 684 O O . GLN A 1 85 ? -5.996 -5.782 26.808 1.00 94.00 85 GLN A O 1
ATOM 689 N N . ARG A 1 86 ? -6.627 -5.777 24.649 1.00 92.56 86 ARG A N 1
ATOM 690 C CA . ARG A 1 86 ? -7.441 -6.992 24.729 1.00 92.56 86 ARG A CA 1
ATOM 691 C C . ARG A 1 86 ? -6.595 -8.216 25.084 1.00 92.56 86 ARG A C 1
ATOM 693 O O . ARG A 1 86 ? -7.023 -9.034 25.899 1.00 92.56 86 ARG A O 1
ATOM 700 N N . LEU A 1 87 ? -5.420 -8.355 24.476 1.00 89.31 87 LEU A N 1
ATOM 701 C CA . LEU A 1 87 ? -4.497 -9.456 24.736 1.00 89.31 87 LEU A CA 1
ATOM 702 C C . LEU A 1 87 ? -3.962 -9.398 26.166 1.00 89.31 87 LEU A C 1
ATOM 704 O O . LEU A 1 87 ? -3.989 -10.418 26.842 1.00 89.31 87 LEU A O 1
ATOM 708 N N . HIS A 1 88 ? -3.574 -8.219 26.663 1.00 89.50 88 HIS A N 1
ATOM 709 C CA . HIS A 1 88 ? -3.159 -8.045 28.064 1.00 89.50 88 HIS A CA 1
ATOM 710 C C . HIS A 1 88 ? -4.273 -8.385 29.060 1.00 89.50 88 HIS A C 1
ATOM 712 O O . HIS A 1 88 ? -3.997 -8.880 30.149 1.00 89.50 88 HIS A O 1
ATOM 718 N N . ALA A 1 89 ? -5.534 -8.141 28.697 1.00 91.38 89 ALA A N 1
ATOM 719 C CA . ALA A 1 89 ? -6.686 -8.498 29.522 1.00 91.38 89 ALA A CA 1
ATOM 720 C C . ALA A 1 89 ? -7.036 -9.998 29.474 1.00 91.38 89 ALA A C 1
ATOM 722 O O . ALA A 1 89 ? -7.775 -10.484 30.332 1.00 91.38 89 ALA A O 1
ATOM 723 N N . THR A 1 90 ? -6.540 -10.736 28.477 1.00 86.62 90 THR A N 1
ATOM 724 C CA . THR A 1 90 ? -6.837 -12.161 28.302 1.00 86.62 90 THR A CA 1
ATOM 725 C C . THR A 1 90 ? -5.739 -12.995 28.969 1.00 86.62 90 THR A C 1
ATOM 727 O O . THR A 1 90 ? -4.567 -12.834 28.631 1.00 86.62 90 THR A O 1
ATOM 730 N N . PRO A 1 91 ? -6.064 -13.910 29.901 1.00 83.31 91 PRO A N 1
ATOM 731 C CA . PRO A 1 91 ? -5.047 -14.737 30.537 1.00 83.31 91 PRO A CA 1
ATOM 732 C C . PRO A 1 91 ? -4.347 -15.632 29.498 1.00 83.31 91 PRO A C 1
ATOM 734 O O . PRO A 1 91 ? -5.017 -16.175 28.613 1.00 83.31 91 PRO A O 1
ATOM 737 N N . PRO A 1 92 ? -3.018 -15.822 29.595 1.00 79.94 92 PRO A N 1
ATOM 738 C CA . PRO A 1 92 ? -2.289 -16.667 28.660 1.00 79.94 92 PRO A CA 1
ATOM 739 C C . PRO A 1 92 ? -2.772 -18.116 28.786 1.00 79.94 92 PRO A C 1
ATOM 741 O O . PRO A 1 92 ? -2.692 -18.721 29.855 1.00 79.94 92 PRO A O 1
ATOM 744 N N . HIS A 1 93 ? -3.269 -18.680 27.687 1.00 75.31 93 HIS A N 1
ATOM 745 C CA . HIS A 1 93 ? -3.597 -20.099 27.579 1.00 75.31 93 HIS A CA 1
ATOM 746 C C . HIS A 1 93 ? -2.540 -20.793 26.706 1.00 75.31 93 HIS A C 1
ATOM 748 O O . HIS A 1 93 ? -2.103 -20.201 25.715 1.00 75.31 93 HIS A O 1
ATOM 754 N N . PRO A 1 94 ? -2.102 -22.022 27.039 1.00 77.06 94 PRO A N 1
ATOM 755 C CA . PRO A 1 94 ? -1.214 -22.793 26.175 1.00 77.06 94 PRO A CA 1
ATOM 756 C C . PRO A 1 94 ? -1.809 -22.929 24.770 1.00 77.06 94 PRO A C 1
ATOM 758 O O . PRO A 1 94 ? -2.980 -23.269 24.608 1.00 77.06 94 PRO A O 1
ATOM 761 N N . SER A 1 95 ? -1.007 -22.667 23.737 1.00 70.19 95 SER A N 1
ATOM 762 C CA . SER A 1 95 ? -1.447 -22.860 22.357 1.00 70.19 95 SER A CA 1
ATOM 763 C C . SER A 1 95 ? -1.736 -24.343 22.129 1.00 70.19 95 SER A C 1
ATOM 765 O O . SER A 1 95 ? -0.819 -25.166 22.194 1.00 70.19 95 SER A O 1
ATOM 767 N N . ALA A 1 96 ? -2.993 -24.692 21.851 1.00 69.81 96 ALA A N 1
ATOM 768 C CA . ALA A 1 96 ? -3.320 -26.016 21.338 1.00 69.81 96 ALA A CA 1
ATOM 769 C C . ALA A 1 96 ? -2.513 -26.244 20.050 1.00 69.81 96 ALA A C 1
ATOM 771 O O . ALA A 1 96 ? -2.436 -25.347 19.208 1.00 69.81 96 ALA A O 1
ATOM 772 N N . ALA A 1 97 ? -1.864 -27.406 19.940 1.00 68.69 97 ALA A N 1
ATOM 773 C CA . ALA A 1 97 ? -0.956 -27.732 18.847 1.00 68.69 97 ALA A CA 1
ATOM 774 C C . ALA A 1 97 ? -1.592 -27.409 17.485 1.00 68.69 97 ALA A C 1
ATOM 776 O O . ALA A 1 97 ? -2.623 -27.970 17.113 1.00 68.69 97 ALA A O 1
ATOM 777 N N . SER A 1 98 ? -0.976 -26.486 16.749 1.00 64.44 98 SER A N 1
ATOM 778 C CA . SER A 1 98 ? -1.327 -26.194 15.368 1.00 64.44 98 SER A CA 1
ATOM 779 C C . SER A 1 98 ? -0.994 -27.418 14.517 1.00 64.44 98 SER A C 1
ATOM 781 O O . SER A 1 98 ? 0.157 -27.846 14.438 1.00 64.44 98 SER A O 1
ATOM 783 N N . PHE A 1 99 ? -2.017 -28.013 13.905 1.00 68.19 99 PHE A N 1
ATOM 784 C CA . PHE A 1 99 ? -1.838 -29.132 12.985 1.00 68.19 99 PHE A CA 1
ATOM 785 C C . PHE A 1 99 ? -0.889 -28.745 11.839 1.00 68.19 99 PHE A C 1
ATOM 787 O O . PHE A 1 99 ? -0.910 -27.592 11.391 1.00 68.19 99 PHE A O 1
ATOM 794 N N . PRO A 1 100 ? -0.054 -29.681 11.354 1.00 69.81 100 PRO A N 1
ATOM 795 C CA . PRO A 1 100 ? 0.867 -29.392 10.272 1.00 69.81 100 PRO A CA 1
ATOM 796 C C . PRO A 1 100 ? 0.108 -29.009 9.000 1.00 69.81 100 PRO A C 1
ATOM 798 O O . PRO A 1 100 ? -0.926 -29.579 8.653 1.00 69.81 100 PRO A O 1
ATOM 801 N N . PHE A 1 101 ? 0.674 -28.019 8.320 1.00 68.31 101 PHE A N 1
ATOM 802 C CA . PHE A 1 101 ? 0.309 -27.542 6.995 1.00 68.31 101 PHE A CA 1
ATOM 803 C C . PHE A 1 101 ? 0.052 -28.707 6.025 1.00 68.31 101 PHE A C 1
ATOM 805 O O . PHE A 1 101 ? 0.956 -29.493 5.744 1.00 68.31 101 PHE A O 1
ATOM 812 N N . VAL A 1 102 ? -1.170 -28.797 5.493 1.00 72.38 102 VAL A N 1
ATOM 813 C CA . VAL A 1 102 ? -1.477 -29.662 4.348 1.00 72.38 102 VAL A CA 1
ATOM 814 C C . VAL A 1 102 ? -1.132 -28.865 3.087 1.00 72.38 102 VAL A C 1
ATOM 816 O O . VAL A 1 102 ? -1.798 -27.860 2.824 1.00 72.38 102 VAL A O 1
ATOM 819 N N . PRO A 1 103 ? -0.098 -29.242 2.313 1.00 67.56 103 PRO A N 1
ATOM 820 C CA . PRO A 1 103 ? 0.196 -28.563 1.061 1.00 67.56 103 PRO A CA 1
ATOM 821 C C . PRO A 1 103 ? -0.984 -28.743 0.104 1.00 67.56 103 PRO A C 1
ATOM 823 O O . PRO A 1 103 ? -1.383 -29.864 -0.204 1.00 67.56 103 PRO A O 1
ATOM 826 N N . VAL A 1 104 ? -1.542 -27.629 -0.372 1.00 69.38 104 VAL A N 1
ATOM 827 C CA . VAL A 1 104 ? -2.501 -27.638 -1.479 1.00 69.38 104 VAL A CA 1
ATOM 828 C C . VAL A 1 104 ? -1.750 -28.114 -2.718 1.00 69.38 104 VAL A C 1
ATOM 830 O O . VAL A 1 104 ? -0.948 -27.375 -3.289 1.00 69.38 104 VAL A O 1
ATOM 833 N N . SER A 1 105 ? -1.980 -29.362 -3.120 1.00 66.88 105 SER A N 1
ATOM 834 C CA . SER A 1 105 ? -1.588 -29.842 -4.441 1.00 66.88 105 SER A CA 1
ATOM 835 C C . SER A 1 105 ? -2.362 -29.028 -5.473 1.00 66.88 105 SER A C 1
ATOM 837 O O . SER A 1 105 ? -3.581 -29.141 -5.578 1.00 66.88 105 SER A O 1
ATOM 839 N N . VAL A 1 106 ? -1.657 -28.153 -6.189 1.00 64.75 106 VAL A N 1
ATOM 840 C CA . VAL A 1 106 ? -2.209 -27.405 -7.319 1.00 64.75 106 VAL A CA 1
ATOM 841 C C . VAL A 1 106 ? -2.487 -28.420 -8.421 1.00 64.75 106 VAL A C 1
ATOM 843 O O . VAL A 1 106 ? -1.577 -28.826 -9.140 1.00 64.75 106 VAL A O 1
ATOM 846 N N . THR A 1 107 ? -3.729 -28.890 -8.498 1.00 58.75 107 THR A N 1
ATOM 847 C CA . THR A 1 107 ? -4.176 -29.741 -9.595 1.00 58.75 107 THR A CA 1
ATOM 848 C C . THR A 1 107 ? -4.141 -28.921 -10.882 1.00 58.75 107 THR A C 1
ATOM 850 O O . THR A 1 107 ? -4.716 -27.839 -10.974 1.00 58.75 107 THR A O 1
ATOM 853 N N . GLU A 1 108 ? -3.380 -29.455 -11.823 1.00 60.19 108 GLU A N 1
ATOM 854 C CA . GLU A 1 108 ? -3.099 -29.012 -13.181 1.00 60.19 108 GLU A CA 1
ATOM 855 C C . GLU A 1 108 ? -4.324 -28.439 -13.923 1.00 60.19 108 GLU A C 1
ATOM 857 O O . GLU A 1 108 ? -5.420 -29.001 -13.885 1.00 60.19 108 GLU A O 1
AT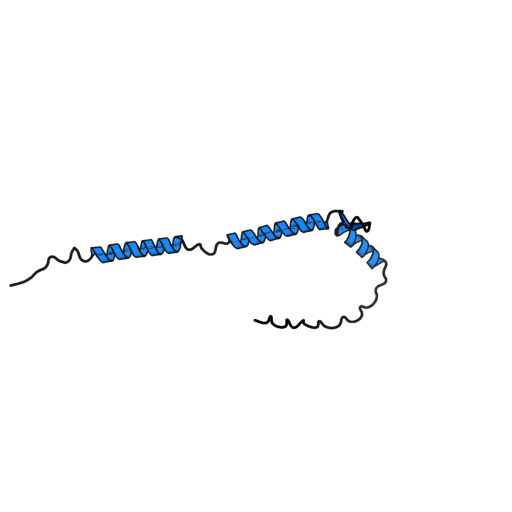OM 862 N N . VAL A 1 109 ? -4.128 -27.295 -14.590 1.00 67.12 109 VAL A N 1
ATOM 863 C CA . VAL A 1 109 ? -5.111 -26.657 -15.482 1.00 67.12 109 VAL A CA 1
ATOM 864 C C . VAL A 1 109 ? -5.239 -27.522 -16.747 1.00 67.12 109 VAL A C 1
ATOM 866 O O . VAL A 1 109 ? -4.217 -27.746 -17.395 1.00 67.12 109 VAL A O 1
ATOM 869 N N . PRO A 1 110 ? -6.436 -28.022 -17.109 1.00 64.81 110 PRO A N 1
ATOM 870 C CA . PRO A 1 110 ? -6.608 -28.823 -18.320 1.00 64.81 110 PRO A CA 1
ATOM 871 C C . PRO A 1 110 ? -6.451 -27.971 -19.600 1.00 64.81 110 PRO A C 1
ATOM 873 O O . PRO A 1 110 ? -6.634 -26.752 -19.529 1.00 64.81 110 PRO A O 1
ATOM 876 N N . PRO A 1 111 ? -6.094 -28.608 -20.737 1.00 68.31 111 PRO A N 1
ATOM 877 C CA . PRO A 1 111 ? -5.669 -27.949 -21.978 1.00 68.31 111 PRO A CA 1
ATOM 878 C C . PRO A 1 111 ? -6.753 -27.120 -22.675 1.00 68.31 111 PRO A C 1
ATOM 880 O O . PRO A 1 111 ? -7.947 -27.491 -22.587 1.00 68.31 111 PRO A O 1
#

Sequence (111 aa):
MKTPTQTYKSTIVPPLICAGIFALASWLLFALTDPKTDTAALYRLNTLKLLREKDRQRLESYGWVDRSKGWVRIPISQAMKLEEQRLHATPPHPSAASFPFVPVSVTEVPP

Radius of gyration: 36.32 Å; chains: 1; bounding box: 81×37×106 Å

pLDDT: mean 80.47, std 13.77, range [41.22, 95.88]

Secondary structure (DSSP, 8-state):
-------SSSSSHHHHHHHHHHHHHHHHHHHHS----THHHHHHHHHHHHHHHHHHHHHHS-EEEETTTTEEEPPHHHHHHHHHHHHHHSPP---PPPPP-----------

Foldseek 3Di:
DDDDDDPDVPPVVVVVVVVVVVVVVVVVVVVVPPPVDCVVVVVVVVVVVVVVVVVQVVQQDKDAPDVVVPRIHHRPVVVVVVVVVVVVVDDDDPDDDDDDDDDPPPPDDDD